Protein AF-A0A6F9DK19-F1 (afdb_monomer)

Sequence (64 aa):
MRPYETTWQTVKDASGQDDNFYGNSDSDTEVTNMFYRPIVAIKLRLVAQQWHNYISLRHEYLTC

InterPro domains:
  IPR000421 Coagulation factor 5/8, C-terminal domain [PF00754] (6-60)
  IPR000421 Coagulation factor 5/8, C-terminal domain [PS50022] (1-64)
  IPR008979 Galactose-binding-like domain superfamily [SSF49785] (6-64)

Mean predicted aligned error: 4.47 Å

Organism: NCBI:txid59560

Foldseek 3Di:
DDPADPDDDAQADPVRDRDDDDDDPDDPDDDDDDGPDDDDDPDDDDDDPDDDPDDDDDDDDDDD

pLDDT: mean 91.32, std 9.75, range [48.69, 97.0]

Structure (mmCIF, N/CA/C/O backbone):
data_AF-A0A6F9DK19-F1
#
_entry.id   AF-A0A6F9DK19-F1
#
loop_
_atom_site.group_PDB
_atom_site.id
_atom_site.type_symbol
_atom_site.label_atom_id
_atom_site.label_alt_id
_atom_site.label_comp_id
_atom_site.label_asym_id
_atom_site.label_entity_id
_atom_site.label_seq_id
_atom_site.pdbx_PDB_ins_code
_atom_site.Cartn_x
_atom_site.Cartn_y
_atom_site.Cartn_z
_atom_site.occupancy
_atom_site.B_iso_or_equiv
_atom_site.auth_seq_id
_atom_site.auth_comp_id
_atom_site.auth_asym_id
_atom_site.auth_atom_id
_atom_site.pdbx_PDB_model_num
ATOM 1 N N . MET A 1 1 ? -20.953 5.968 17.594 1.00 48.69 1 MET A N 1
ATOM 2 C CA . MET A 1 1 ? -20.211 6.189 16.331 1.00 48.69 1 MET A CA 1
ATOM 3 C C . MET A 1 1 ? -18.741 6.341 16.686 1.00 48.69 1 MET A C 1
ATOM 5 O O . MET A 1 1 ? -18.451 7.150 17.557 1.00 48.69 1 MET A O 1
ATOM 9 N N . ARG A 1 2 ? -17.835 5.526 16.122 1.00 59.84 2 ARG A N 1
ATOM 10 C CA . ARG A 1 2 ? -16.390 5.705 16.356 1.00 59.84 2 ARG A CA 1
ATOM 11 C C . ARG A 1 2 ? -15.963 7.053 15.751 1.00 59.84 2 ARG A C 1
ATOM 13 O O . ARG A 1 2 ? -16.381 7.324 14.625 1.00 59.84 2 ARG A O 1
ATOM 20 N N . PRO A 1 3 ? -15.188 7.892 16.460 1.00 64.31 3 PRO A N 1
ATOM 21 C CA . PRO A 1 3 ? -14.579 9.068 15.850 1.00 64.31 3 PRO A CA 1
ATOM 22 C C . PRO A 1 3 ? -13.744 8.620 14.650 1.00 64.31 3 PRO A C 1
ATOM 24 O O . PRO A 1 3 ? -13.127 7.555 14.699 1.00 64.31 3 PRO A O 1
ATOM 27 N N . TYR A 1 4 ? -13.737 9.404 13.576 1.00 61.56 4 TYR A N 1
ATOM 28 C CA . TYR A 1 4 ? -12.824 9.156 12.469 1.00 61.56 4 TYR A CA 1
ATOM 29 C C . TYR A 1 4 ? -11.392 9.281 13.003 1.00 61.56 4 TYR A C 1
ATOM 31 O O . TYR A 1 4 ? -11.016 10.309 13.568 1.00 61.56 4 TYR A O 1
ATOM 39 N N . GLU A 1 5 ? -10.602 8.220 12.882 1.00 66.25 5 GLU A N 1
ATOM 40 C CA . GLU A 1 5 ? -9.185 8.290 13.220 1.00 66.25 5 GLU A CA 1
ATOM 41 C C . GLU A 1 5 ? -8.497 9.230 12.228 1.00 66.25 5 GLU A C 1
ATOM 43 O O . GLU A 1 5 ? -8.620 9.097 11.010 1.00 66.25 5 GLU A O 1
ATOM 48 N N . THR A 1 6 ? -7.814 10.242 12.756 1.00 74.50 6 THR A N 1
ATOM 49 C CA . THR A 1 6 ? -7.054 11.217 11.961 1.00 74.50 6 THR A CA 1
ATOM 50 C C . THR A 1 6 ? -5.627 10.752 11.685 1.00 74.50 6 THR A C 1
ATOM 52 O O . THR A 1 6 ? -4.910 11.388 10.911 1.00 74.50 6 THR A O 1
ATOM 55 N N . THR A 1 7 ? -5.211 9.649 12.306 1.00 88.38 7 THR A N 1
ATOM 56 C CA . THR A 1 7 ? -3.888 9.053 12.163 1.00 88.38 7 THR A CA 1
A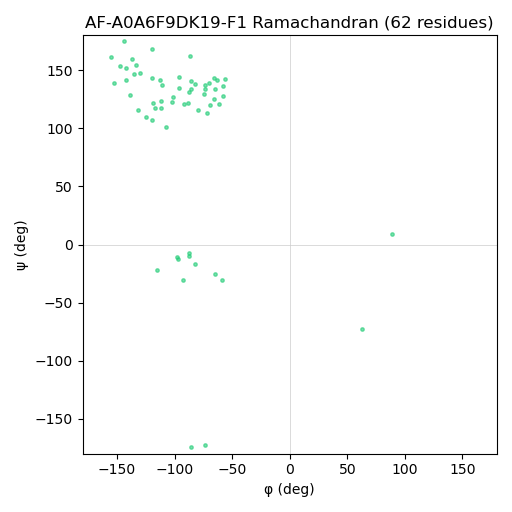TOM 57 C C . THR A 1 7 ? -3.903 7.930 11.134 1.00 88.38 7 THR A C 1
ATOM 59 O O . THR A 1 7 ? -4.867 7.180 10.998 1.00 88.38 7 THR A O 1
ATOM 62 N N . TRP A 1 8 ? -2.806 7.812 10.390 1.00 90.69 8 TRP A N 1
ATOM 63 C CA . TRP A 1 8 ? -2.606 6.695 9.475 1.00 90.69 8 TRP A CA 1
ATOM 64 C C . TRP A 1 8 ? -2.278 5.427 10.262 1.00 90.69 8 TRP A C 1
ATOM 66 O O . TRP A 1 8 ? -1.409 5.456 11.132 1.00 90.69 8 TRP A O 1
ATOM 76 N N . GLN A 1 9 ? -2.932 4.321 9.913 1.00 92.44 9 GLN A N 1
ATOM 77 C CA . GLN A 1 9 ? -2.608 2.986 10.410 1.00 92.44 9 GLN A CA 1
ATOM 78 C C . GLN A 1 9 ? -2.035 2.136 9.276 1.00 92.44 9 GLN A C 1
ATOM 80 O O . GLN A 1 9 ? -2.539 2.174 8.152 1.00 92.44 9 GLN A O 1
ATOM 85 N N . THR A 1 10 ? -0.980 1.381 9.575 1.00 94.56 10 THR A N 1
ATOM 86 C CA . THR A 1 10 ? -0.384 0.418 8.642 1.00 94.56 10 THR A CA 1
ATOM 87 C C . THR A 1 10 ? -1.170 -0.888 8.682 1.00 94.56 10 THR A C 1
ATOM 89 O O . THR A 1 10 ? -1.557 -1.353 9.758 1.00 94.56 10 THR A O 1
ATOM 92 N N . VAL A 1 11 ? -1.408 -1.476 7.509 1.00 94.88 11 VAL A N 1
ATOM 93 C CA . VAL A 1 11 ? -2.052 -2.790 7.383 1.00 94.88 11 VAL A CA 1
ATOM 94 C C . VAL A 1 11 ? -1.177 -3.849 8.046 1.00 94.88 11 VAL A C 1
ATOM 96 O O . VAL A 1 11 ? 0.048 -3.773 7.978 1.00 94.88 11 VAL A O 1
ATOM 99 N N . LYS A 1 12 ? -1.817 -4.810 8.716 1.00 96.00 12 LYS A N 1
ATOM 100 C CA . LYS A 1 12 ? -1.138 -5.888 9.431 1.00 96.00 12 LYS A CA 1
ATOM 101 C C . LYS A 1 12 ? -1.387 -7.235 8.771 1.00 96.00 12 LYS A C 1
ATOM 103 O O . LYS A 1 12 ? -2.516 -7.513 8.360 1.00 96.00 12 LYS A O 1
ATOM 108 N N . ASP A 1 13 ? -0.354 -8.065 8.753 1.00 95.31 13 ASP A N 1
ATOM 109 C CA . ASP A 1 13 ? -0.418 -9.441 8.274 1.00 95.31 13 ASP A CA 1
ATOM 110 C C . ASP A 1 13 ? -1.154 -10.363 9.280 1.00 95.31 13 ASP A C 1
ATOM 112 O O . ASP A 1 13 ? -1.716 -9.933 10.299 1.00 95.31 13 ASP A O 1
ATOM 116 N N . ALA A 1 14 ? -1.143 -11.672 9.013 1.00 94.75 14 ALA A N 1
ATOM 117 C CA . ALA A 1 14 ? -1.726 -12.667 9.913 1.00 94.75 14 ALA A CA 1
ATOM 118 C C . ALA A 1 14 ? -1.014 -12.764 11.278 1.00 94.75 14 ALA A C 1
ATOM 120 O O . ALA A 1 14 ? -1.643 -13.154 12.264 1.00 94.75 14 ALA A O 1
ATOM 121 N N . SER A 1 15 ? 0.269 -12.393 11.347 1.00 95.81 15 SER A N 1
ATOM 122 C CA . SER A 1 15 ? 1.092 -12.422 12.563 1.00 95.81 15 SER A CA 1
ATOM 123 C C . SER A 1 15 ? 0.994 -11.138 13.403 1.00 95.81 15 SER A C 1
ATOM 125 O O . SER A 1 15 ? 1.427 -11.113 14.556 1.00 95.81 15 SER A O 1
ATOM 127 N N . GLY A 1 16 ? 0.365 -10.088 12.865 1.00 94.06 16 GLY A N 1
ATOM 128 C CA . GLY A 1 16 ? 0.222 -8.778 13.499 1.00 94.06 16 GLY A CA 1
ATOM 129 C C . GLY A 1 16 ? 1.377 -7.812 13.214 1.00 94.06 16 GLY A C 1
ATOM 130 O O . GLY A 1 16 ? 1.433 -6.742 13.828 1.00 94.06 16 GLY A O 1
ATOM 131 N N . GLN A 1 17 ? 2.282 -8.159 12.300 1.00 95.75 17 GLN A N 1
ATOM 132 C CA . GLN A 1 17 ? 3.369 -7.296 11.835 1.00 95.75 17 GLN A CA 1
ATOM 133 C C . GLN A 1 17 ? 2.912 -6.404 10.680 1.00 95.75 17 GLN A C 1
ATOM 135 O O . GLN A 1 17 ? 1.858 -6.643 10.096 1.00 95.75 17 GLN A O 1
ATOM 140 N N . ASP A 1 18 ? 3.665 -5.337 10.396 1.00 95.44 18 ASP A N 1
ATOM 141 C CA . ASP A 1 18 ? 3.401 -4.490 9.224 1.00 95.44 18 ASP A CA 1
ATOM 142 C C . ASP A 1 18 ? 3.459 -5.331 7.948 1.00 95.44 18 ASP A C 1
ATOM 144 O O . ASP A 1 18 ? 4.428 -6.056 7.720 1.00 95.44 18 ASP A O 1
ATOM 148 N N . ASP A 1 19 ? 2.410 -5.232 7.138 1.00 95.38 19 ASP A N 1
ATOM 149 C CA . ASP A 1 19 ? 2.288 -6.009 5.914 1.00 95.38 19 ASP A CA 1
ATOM 150 C C . ASP A 1 19 ? 3.002 -5.311 4.753 1.00 95.38 19 ASP A C 1
ATOM 152 O O . ASP A 1 19 ? 2.845 -4.104 4.534 1.00 95.38 19 ASP A O 1
ATOM 156 N N . ASN A 1 20 ? 3.775 -6.088 4.001 1.00 94.81 20 ASN A N 1
ATOM 157 C CA . ASN A 1 20 ? 4.562 -5.627 2.869 1.00 94.81 20 ASN A CA 1
ATOM 158 C C . ASN A 1 20 ? 4.183 -6.446 1.639 1.00 94.81 20 ASN A C 1
ATOM 160 O O . ASN A 1 20 ? 4.524 -7.622 1.517 1.00 94.81 20 ASN A O 1
ATOM 164 N N . PHE A 1 21 ? 3.505 -5.792 0.703 1.00 95.50 21 PHE A N 1
ATOM 165 C CA . PHE A 1 21 ? 3.014 -6.431 -0.508 1.00 95.50 21 PHE A CA 1
ATOM 166 C C . PHE A 1 21 ? 4.070 -6.449 -1.608 1.00 95.50 21 PHE A C 1
ATOM 168 O O . PHE A 1 21 ? 4.778 -5.462 -1.830 1.00 95.50 21 PHE A O 1
ATOM 175 N N . TYR A 1 22 ? 4.128 -7.557 -2.345 1.00 95.38 22 TYR A N 1
ATOM 176 C CA . TYR A 1 22 ? 4.911 -7.627 -3.570 1.00 95.38 22 TYR A CA 1
ATOM 177 C C . TYR A 1 22 ? 4.198 -6.861 -4.686 1.00 95.38 22 TYR A C 1
ATOM 179 O O . TYR A 1 22 ? 3.000 -7.037 -4.921 1.00 95.38 22 TYR A O 1
ATOM 187 N N . GLY A 1 23 ? 4.946 -5.980 -5.349 1.00 94.56 23 GLY A N 1
ATOM 188 C CA . GLY A 1 23 ? 4.487 -5.260 -6.532 1.00 94.56 23 GLY A CA 1
ATOM 189 C C . GLY A 1 23 ? 4.701 -6.055 -7.819 1.00 94.56 23 GLY A C 1
ATOM 190 O O . GLY A 1 23 ? 5.143 -7.206 -7.805 1.00 94.56 23 GLY A O 1
ATOM 191 N N . ASN A 1 24 ? 4.410 -5.413 -8.947 1.00 96.44 24 ASN A N 1
ATOM 192 C CA . ASN A 1 24 ? 4.626 -5.987 -10.269 1.00 96.44 24 ASN A CA 1
ATOM 193 C C . ASN A 1 24 ? 6.126 -6.197 -10.546 1.00 96.44 24 ASN A C 1
ATOM 195 O O . ASN A 1 24 ? 6.963 -5.379 -10.160 1.00 96.44 24 ASN A O 1
ATOM 199 N N . SER A 1 25 ? 6.454 -7.294 -11.234 1.00 95.25 25 SER A N 1
ATOM 200 C CA . SER A 1 25 ? 7.817 -7.578 -11.719 1.00 95.25 25 SER A CA 1
ATOM 201 C C . SER A 1 25 ? 8.026 -7.168 -13.185 1.00 95.25 25 S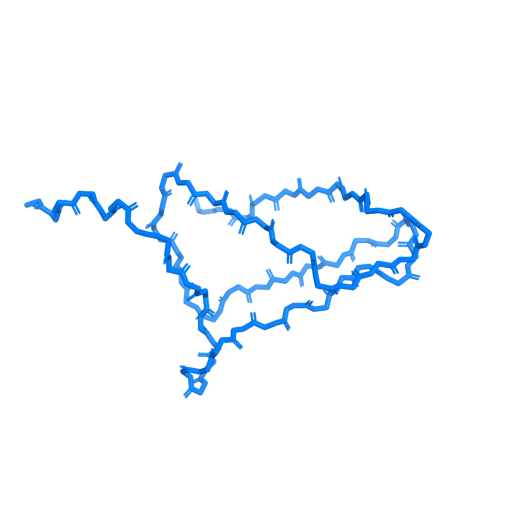ER A C 1
ATOM 203 O O . SER A 1 25 ? 9.162 -7.097 -13.647 1.00 95.25 25 SER A O 1
ATOM 205 N N . ASP A 1 26 ? 6.938 -6.871 -13.895 1.00 94.75 26 ASP A N 1
ATOM 206 C CA . ASP A 1 26 ? 6.892 -6.364 -15.266 1.00 94.75 26 ASP A CA 1
ATOM 207 C C . ASP A 1 26 ? 5.734 -5.353 -15.413 1.00 94.75 26 ASP A C 1
ATOM 209 O O . ASP A 1 26 ? 4.996 -5.106 -14.457 1.00 94.75 26 ASP A O 1
ATOM 213 N N . SER A 1 27 ? 5.608 -4.714 -16.578 1.00 93.69 27 SER A N 1
ATOM 214 C CA . SER A 1 27 ? 4.647 -3.627 -16.806 1.00 93.69 27 SER A CA 1
ATOM 215 C C . SER A 1 27 ? 3.221 -4.072 -17.135 1.00 93.69 27 SER A C 1
ATOM 217 O O . SER A 1 27 ? 2.316 -3.242 -17.056 1.00 93.69 27 SER A O 1
ATOM 219 N N . ASP A 1 28 ? 3.016 -5.332 -17.521 1.00 94.62 28 ASP A N 1
ATOM 220 C CA . ASP A 1 28 ? 1.778 -5.779 -18.175 1.00 94.62 28 ASP A CA 1
ATOM 221 C C . ASP A 1 28 ? 0.992 -6.795 -17.336 1.00 94.62 28 ASP A C 1
ATOM 223 O O . ASP A 1 28 ? -0.220 -6.940 -17.508 1.00 94.62 28 ASP A O 1
ATOM 227 N N . THR A 1 29 ? 1.655 -7.475 -16.401 1.00 95.69 29 THR A N 1
ATOM 228 C CA . THR A 1 29 ? 1.040 -8.481 -15.534 1.00 95.69 29 THR A CA 1
ATOM 229 C C . THR A 1 29 ? 0.464 -7.840 -14.277 1.00 95.69 29 THR A C 1
ATOM 231 O O . THR A 1 29 ? 1.185 -7.234 -13.481 1.00 95.69 29 THR A O 1
ATOM 234 N N . GLU A 1 30 ? -0.839 -8.011 -14.053 1.00 95.56 30 GLU A N 1
ATOM 235 C CA . GLU A 1 30 ? -1.494 -7.607 -12.808 1.00 95.56 30 GLU A CA 1
ATOM 236 C C . GLU A 1 30 ? -1.078 -8.511 -11.635 1.00 95.56 30 GLU A C 1
ATOM 238 O O . GLU A 1 30 ? -1.008 -9.733 -11.764 1.00 95.56 30 GLU A O 1
ATOM 243 N N . VAL A 1 31 ? -0.848 -7.905 -10.467 1.00 96.88 31 VAL A N 1
ATOM 244 C CA . VAL A 1 31 ? -0.636 -8.614 -9.200 1.00 96.88 31 VAL A CA 1
ATOM 245 C C . VAL A 1 31 ? -1.759 -8.242 -8.239 1.00 96.88 31 VAL A C 1
ATOM 247 O O . VAL A 1 31 ? -1.891 -7.083 -7.843 1.00 96.88 31 VAL A O 1
ATOM 250 N N . THR A 1 32 ? -2.552 -9.231 -7.830 1.00 97.00 32 THR A N 1
ATOM 251 C CA . THR A 1 32 ? -3.615 -9.045 -6.838 1.00 97.00 32 THR A CA 1
ATOM 252 C C . THR A 1 32 ? -3.085 -9.324 -5.435 1.00 97.00 32 THR A C 1
ATOM 254 O O . THR A 1 32 ? -2.654 -10.434 -5.129 1.00 97.00 32 THR A O 1
ATOM 257 N N . ASN A 1 33 ? -3.176 -8.324 -4.559 1.00 95.88 33 ASN A N 1
ATOM 258 C CA . ASN A 1 33 ? -2.804 -8.431 -3.152 1.00 95.88 33 ASN A CA 1
ATOM 259 C C . ASN A 1 33 ? -4.055 -8.323 -2.272 1.00 95.88 33 ASN A C 1
ATOM 261 O O . ASN A 1 33 ? -4.726 -7.292 -2.267 1.00 95.88 33 ASN A O 1
ATOM 265 N N . MET A 1 34 ? -4.366 -9.385 -1.527 1.00 95.12 34 MET A N 1
ATOM 266 C CA . MET A 1 34 ? -5.523 -9.428 -0.629 1.00 95.12 34 MET A CA 1
ATOM 267 C C . MET A 1 34 ? -5.107 -9.072 0.795 1.00 95.12 34 MET A C 1
ATOM 269 O O . MET A 1 34 ? -4.129 -9.604 1.317 1.00 95.12 34 MET A O 1
ATOM 273 N N . PHE A 1 35 ? -5.884 -8.215 1.453 1.00 94.62 35 PHE A N 1
ATOM 274 C CA . PHE A 1 35 ? -5.677 -7.927 2.868 1.00 94.62 35 PHE A CA 1
ATOM 275 C C . PHE A 1 35 ? -6.131 -9.106 3.728 1.00 94.62 35 PHE A C 1
ATOM 277 O O . PHE A 1 35 ? -7.221 -9.643 3.528 1.00 94.62 35 PHE A O 1
ATOM 284 N N . TYR A 1 36 ? -5.339 -9.462 4.744 1.00 94.88 36 TYR A N 1
ATOM 285 C CA . TYR A 1 36 ? -5.702 -10.525 5.687 1.00 94.88 36 TYR A CA 1
ATOM 286 C C . TYR A 1 36 ? -7.025 -10.240 6.423 1.00 94.88 36 TYR A C 1
ATOM 288 O O . TYR A 1 36 ? -7.760 -11.159 6.783 1.00 94.88 36 TYR A O 1
ATOM 296 N N . ARG A 1 37 ? -7.349 -8.957 6.641 1.00 92.81 37 ARG A N 1
ATOM 297 C CA . ARG A 1 37 ? -8.622 -8.510 7.225 1.00 92.81 37 ARG A CA 1
ATOM 298 C C . ARG A 1 37 ? -9.251 -7.412 6.365 1.00 92.81 37 ARG A C 1
ATOM 300 O O . ARG A 1 37 ? -8.511 -6.589 5.825 1.00 92.81 37 ARG A O 1
ATOM 307 N N . PRO A 1 38 ? -10.592 -7.331 6.294 1.00 93.25 38 PRO A N 1
ATOM 308 C CA . PRO A 1 38 ? -11.272 -6.222 5.635 1.00 93.25 38 PRO A CA 1
ATOM 309 C C . PRO A 1 38 ? -10.880 -4.873 6.246 1.00 93.25 38 PRO A C 1
ATOM 311 O O . PRO A 1 38 ? -10.835 -4.726 7.470 1.00 93.25 38 PRO A O 1
ATOM 314 N N . ILE A 1 39 ? -10.637 -3.881 5.391 1.00 92.00 39 ILE A N 1
ATOM 315 C CA . ILE A 1 39 ? -10.301 -2.516 5.802 1.00 92.00 39 ILE A CA 1
ATOM 316 C C . ILE A 1 39 ? -11.546 -1.641 5.667 1.00 92.00 39 ILE A C 1
ATOM 318 O O . ILE A 1 39 ? -12.148 -1.568 4.600 1.00 92.00 39 ILE A O 1
ATOM 322 N N . VAL A 1 40 ? -11.904 -0.935 6.740 1.00 91.38 40 VAL A N 1
ATOM 323 C CA . VAL A 1 40 ? -12.951 0.096 6.718 1.00 91.38 40 VAL A CA 1
ATOM 324 C C . VAL A 1 40 ? -12.272 1.454 6.815 1.00 91.38 40 VAL A C 1
ATOM 326 O O . VAL A 1 40 ? -11.851 1.865 7.895 1.00 91.38 40 VAL A O 1
ATOM 329 N N . ALA A 1 41 ? -12.139 2.146 5.685 1.00 89.12 41 ALA A N 1
ATOM 330 C CA . ALA A 1 41 ? -11.469 3.438 5.622 1.00 89.12 41 ALA A CA 1
ATOM 331 C C . ALA A 1 41 ? -12.087 4.347 4.556 1.00 89.12 41 ALA A C 1
ATOM 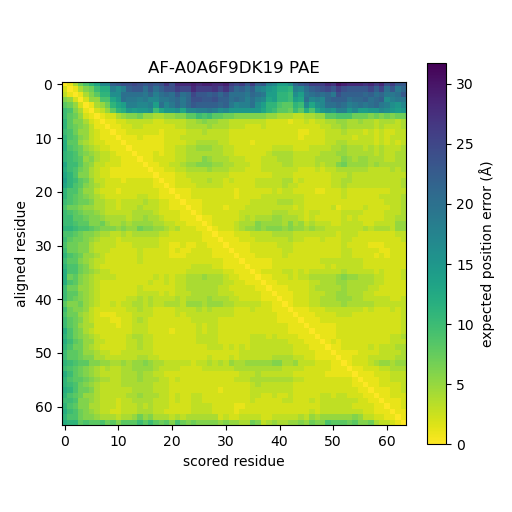333 O O . ALA A 1 41 ? -12.629 3.888 3.557 1.00 89.12 41 ALA A O 1
ATOM 334 N N . ILE A 1 42 ? -11.953 5.657 4.764 1.00 89.50 42 ILE A N 1
ATOM 335 C CA . ILE A 1 42 ? -12.291 6.693 3.771 1.00 89.50 42 ILE A CA 1
ATOM 336 C C . ILE A 1 42 ? -11.061 7.195 3.004 1.00 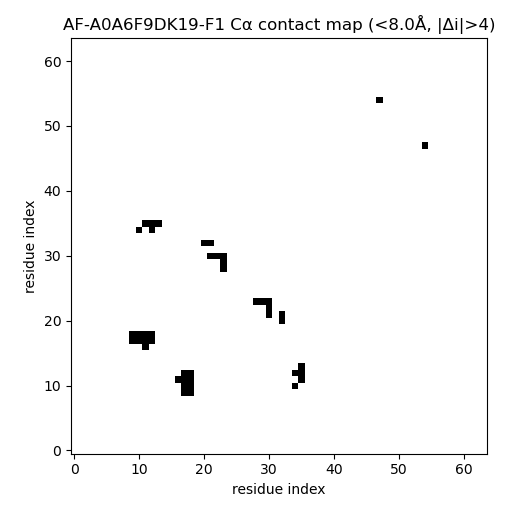89.50 42 ILE A C 1
ATOM 338 O O . ILE A 1 42 ? -11.179 7.963 2.055 1.00 89.50 42 ILE A O 1
ATOM 342 N N . LYS A 1 43 ? -9.865 6.822 3.469 1.00 90.56 43 LYS A N 1
ATOM 343 C CA . LYS A 1 43 ? -8.578 7.246 2.926 1.00 90.56 43 LYS A CA 1
ATOM 344 C C . LYS A 1 43 ? -7.646 6.049 2.910 1.00 90.56 43 LYS A C 1
ATOM 346 O O . LYS A 1 43 ? -7.461 5.399 3.935 1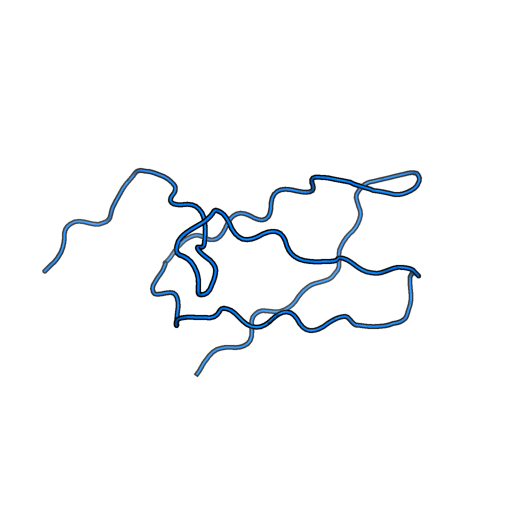.00 90.56 43 LYS A O 1
ATOM 351 N N . LEU A 1 44 ? -7.037 5.807 1.760 1.00 92.19 44 LEU A N 1
ATOM 352 C CA . LEU A 1 44 ? -5.997 4.807 1.576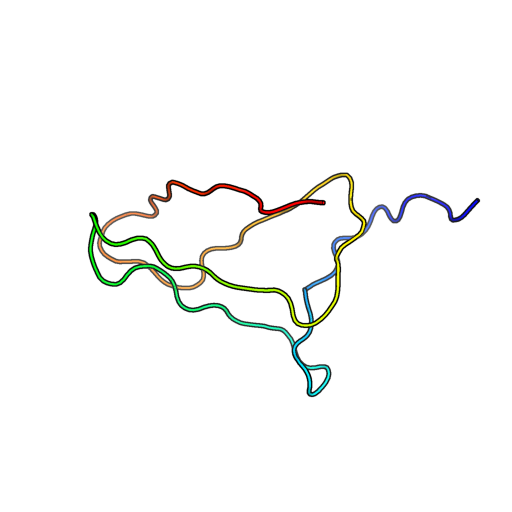 1.00 92.19 44 LEU A CA 1
ATOM 353 C C . LEU A 1 44 ? -4.728 5.513 1.107 1.00 92.19 44 LEU A C 1
ATOM 355 O O . LEU A 1 44 ? -4.787 6.489 0.359 1.00 92.19 44 LEU A O 1
ATOM 359 N N . ARG A 1 45 ? -3.578 5.028 1.570 1.00 93.94 45 ARG A N 1
ATOM 360 C CA . ARG A 1 45 ? -2.266 5.526 1.162 1.00 93.94 45 ARG A CA 1
ATOM 361 C C . ARG A 1 45 ? -1.386 4.340 0.810 1.00 93.94 45 ARG A C 1
ATOM 363 O O . ARG A 1 45 ? -1.064 3.540 1.681 1.00 93.94 45 ARG A O 1
ATOM 370 N N . LEU A 1 46 ? -0.993 4.260 -0.455 1.00 94.62 46 LEU A N 1
ATOM 371 C CA . LEU A 1 46 ? 0.016 3.319 -0.929 1.00 94.62 46 LEU A CA 1
ATOM 372 C C . LEU A 1 46 ? 1.393 3.967 -0.767 1.00 94.62 46 LEU A C 1
ATOM 374 O O . LEU A 1 46 ? 1.584 5.123 -1.145 1.00 94.62 46 LEU A O 1
ATOM 378 N N . VAL A 1 47 ? 2.336 3.238 -0.176 1.00 95.38 47 VAL A N 1
ATOM 379 C CA . VAL A 1 47 ? 3.711 3.700 0.040 1.00 95.38 47 VAL A CA 1
ATOM 380 C C . VAL A 1 47 ? 4.637 2.744 -0.696 1.00 95.38 47 VAL A C 1
ATOM 382 O O . VAL A 1 47 ? 4.808 1.602 -0.278 1.00 95.38 4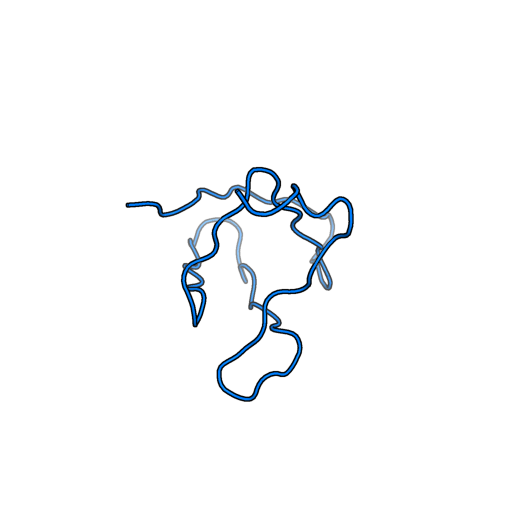7 VAL A O 1
ATOM 385 N N . ALA A 1 48 ? 5.214 3.199 -1.807 1.00 95.38 48 ALA A N 1
ATOM 386 C CA . ALA A 1 48 ? 6.172 2.403 -2.564 1.00 95.38 48 ALA A CA 1
ATOM 387 C C . ALA A 1 48 ? 7.475 2.257 -1.764 1.00 95.38 48 ALA A C 1
ATOM 389 O O . ALA A 1 48 ? 8.117 3.257 -1.443 1.00 95.38 48 ALA A O 1
ATOM 390 N N . GLN A 1 49 ? 7.858 1.020 -1.443 1.00 95.62 49 GLN A N 1
ATOM 391 C CA . GLN A 1 49 ? 9.116 0.739 -0.742 1.00 95.62 49 GLN A CA 1
ATOM 392 C C . GLN A 1 49 ? 10.277 0.438 -1.694 1.00 95.62 49 GLN A C 1
ATOM 394 O O . GLN A 1 49 ? 11.423 0.735 -1.369 1.00 95.62 49 GLN A O 1
ATOM 399 N N . GLN A 1 50 ? 9.991 -0.144 -2.861 1.00 95.56 50 GLN A N 1
ATOM 400 C CA . GLN A 1 50 ? 10.970 -0.466 -3.900 1.00 95.56 50 GLN A CA 1
ATOM 401 C C . GLN A 1 50 ? 10.357 -0.221 -5.283 1.00 95.56 50 GLN A C 1
ATOM 403 O O . GLN A 1 50 ? 9.138 -0.302 -5.445 1.00 95.56 50 GLN A O 1
ATOM 408 N N . TRP A 1 51 ? 11.194 0.106 -6.268 1.00 96.31 51 TRP A N 1
ATOM 409 C CA . TRP A 1 51 ? 10.785 0.361 -7.651 1.00 96.31 51 TRP A CA 1
ATOM 410 C C . TRP A 1 51 ? 11.946 0.116 -8.618 1.00 96.31 51 TRP A C 1
ATOM 412 O O . TRP A 1 51 ? 13.113 0.129 -8.225 1.00 96.31 51 TRP A O 1
ATOM 422 N N . HIS A 1 52 ? 11.622 -0.059 -9.900 1.00 95.50 52 HIS A N 1
ATOM 423 C CA . HIS A 1 52 ? 12.594 -0.127 -10.988 1.00 95.50 52 HIS A CA 1
ATOM 424 C C . HIS A 1 52 ? 12.454 1.108 -11.892 1.00 95.50 52 HIS A C 1
ATOM 426 O O . HIS A 1 52 ? 11.378 1.375 -12.419 1.00 95.50 52 HIS A O 1
ATOM 432 N N . ASN A 1 53 ? 13.542 1.868 -12.068 1.00 95.19 53 ASN A N 1
ATOM 433 C CA . ASN A 1 53 ? 13.618 3.161 -12.774 1.00 95.19 53 ASN A CA 1
ATOM 434 C C . ASN A 1 53 ? 12.784 4.287 -12.141 1.00 95.19 53 ASN A C 1
ATOM 436 O O . ASN A 1 53 ? 13.345 5.183 -11.512 1.00 95.19 53 ASN A O 1
ATOM 440 N N . TYR A 1 54 ? 11.459 4.235 -12.273 1.00 95.25 54 TYR A N 1
ATOM 441 C CA . TYR A 1 54 ? 10.537 5.253 -11.774 1.00 95.25 54 TYR A CA 1
ATOM 442 C C . TYR A 1 54 ? 9.347 4.605 -11.074 1.00 95.25 54 TYR A C 1
ATOM 444 O O . TYR A 1 54 ? 8.875 3.541 -11.470 1.00 95.25 54 TYR A O 1
ATOM 452 N N . ILE A 1 55 ? 8.830 5.276 -10.046 1.00 95.44 55 ILE A N 1
ATOM 453 C CA . ILE A 1 55 ? 7.617 4.834 -9.360 1.00 95.44 55 ILE A CA 1
ATOM 454 C C . ILE A 1 55 ? 6.430 5.082 -10.294 1.00 95.44 55 ILE A C 1
ATOM 456 O O . ILE A 1 55 ? 6.084 6.227 -10.580 1.00 95.44 55 ILE A O 1
ATOM 460 N N . SER A 1 56 ? 5.809 4.005 -10.762 1.00 94.50 56 SER A N 1
ATOM 461 C CA . SER A 1 56 ? 4.596 4.038 -11.576 1.00 94.50 56 SER A CA 1
ATOM 462 C C . SER A 1 56 ? 3.691 2.876 -11.180 1.00 94.50 56 SER A C 1
ATOM 464 O O . SER A 1 56 ? 4.176 1.802 -10.832 1.00 94.50 56 SER A O 1
ATOM 466 N N . LEU A 1 57 ? 2.379 3.116 -11.152 1.00 93.75 57 LEU A N 1
ATOM 467 C CA . LEU A 1 57 ? 1.392 2.133 -10.717 1.00 93.75 57 LEU A CA 1
ATOM 468 C C . LEU A 1 57 ? 0.049 2.408 -11.397 1.00 93.75 57 LEU A C 1
ATOM 470 O O . LEU A 1 57 ? -0.388 3.557 -11.477 1.00 93.75 57 LEU A O 1
ATOM 474 N N . ARG A 1 58 ? -0.623 1.339 -11.819 1.00 95.19 58 ARG A N 1
ATOM 475 C CA . ARG A 1 58 ? -2.057 1.317 -12.110 1.00 95.19 58 ARG A CA 1
ATOM 476 C C . ARG A 1 58 ? -2.684 0.307 -11.155 1.00 95.19 58 ARG A C 1
ATOM 478 O O . ARG A 1 58 ? -2.275 -0.848 -11.153 1.00 95.19 58 ARG A O 1
ATOM 485 N N . HIS A 1 59 ? -3.640 0.738 -10.340 1.00 94.75 59 HIS A N 1
ATOM 486 C CA . HIS A 1 59 ? -4.282 -0.118 -9.341 1.00 94.75 59 HIS A CA 1
ATOM 487 C C . HIS A 1 59 ? -5.791 0.096 -9.303 1.00 94.75 59 HIS A C 1
ATOM 489 O O . HIS A 1 59 ? -6.300 1.143 -9.702 1.00 94.75 59 HIS A O 1
ATOM 495 N N . GLU A 1 60 ? -6.482 -0.899 -8.766 1.00 96.00 60 GLU A N 1
ATOM 496 C CA . GLU A 1 60 ? -7.906 -0.873 -8.458 1.00 96.00 60 GLU A CA 1
ATOM 497 C C . GLU A 1 60 ? -8.120 -1.438 -7.048 1.00 96.00 60 GLU A C 1
ATOM 499 O O . GLU A 1 60 ? -7.290 -2.194 -6.536 1.00 96.00 60 GLU A O 1
ATOM 504 N N . TYR A 1 61 ? -9.207 -1.034 -6.392 1.00 94.25 61 TYR A N 1
ATOM 505 C CA . TYR A 1 61 ? -9.588 -1.565 -5.088 1.00 94.25 61 TYR A CA 1
ATOM 506 C C . TYR A 1 61 ? -10.719 -2.574 -5.253 1.00 94.25 61 TYR A C 1
ATOM 508 O O . TYR A 1 61 ? -11.791 -2.227 -5.740 1.00 94.25 61 TYR A O 1
ATOM 516 N N . LEU A 1 62 ? -10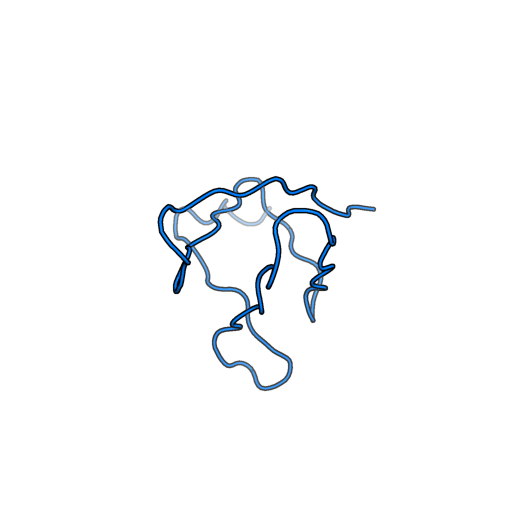.496 -3.800 -4.785 1.00 95.50 62 LEU A N 1
ATOM 517 C CA . LEU A 1 62 ? -11.551 -4.801 -4.679 1.00 95.50 62 LEU A CA 1
ATOM 518 C C . LEU A 1 62 ? -12.374 -4.528 -3.416 1.00 95.50 62 LEU A C 1
ATOM 520 O O . LEU A 1 62 ? -11.856 -4.601 -2.299 1.00 95.50 62 LEU A O 1
ATOM 524 N N . THR A 1 63 ? -13.649 -4.197 -3.597 1.00 93.56 63 THR A N 1
ATOM 525 C CA . THR A 1 63 ? -14.598 -3.924 -2.509 1.00 93.56 63 THR A CA 1
ATOM 526 C C . THR A 1 63 ? -15.768 -4.905 -2.550 1.00 93.56 63 THR A C 1
ATOM 528 O O . THR A 1 63 ? -15.928 -5.648 -3.519 1.00 93.56 63 THR A O 1
ATOM 531 N N . CYS A 1 64 ? -16.570 -4.928 -1.483 1.00 88.56 64 CYS A N 1
ATOM 532 C CA . CYS A 1 64 ? -17.884 -5.570 -1.499 1.00 88.56 64 CYS A CA 1
ATOM 533 C C . CYS A 1 64 ? -18.985 -4.611 -1.960 1.00 88.56 64 CYS A C 1
ATOM 535 O O . CYS A 1 64 ? -18.733 -3.381 -1.970 1.00 88.56 64 CYS A O 1
#

Radius of gyration: 13.8 Å; Cα contacts (8 Å, |Δi|>4): 22; chains: 1; bounding box: 34×24×34 Å

Solvent-accessible surface area (backbone atoms only — not comparable to full-atom values): 5129 Å² total; per-residue (Å²): 131,84,77,82,76,88,68,89,78,79,59,47,42,93,88,69,46,81,56,82,82,84,74,64,93,58,98,81,60,87,70,89,84,81,69,80,57,92,82,91,74,97,74,85,84,88,78,85,87,76,72,71,101,60,91,79,88,87,87,84,83,92,77,135

Secondary structure (DSSP, 8-state):
-PPPP-S----B-TTSSBP-----SSSS-------SS----S---------S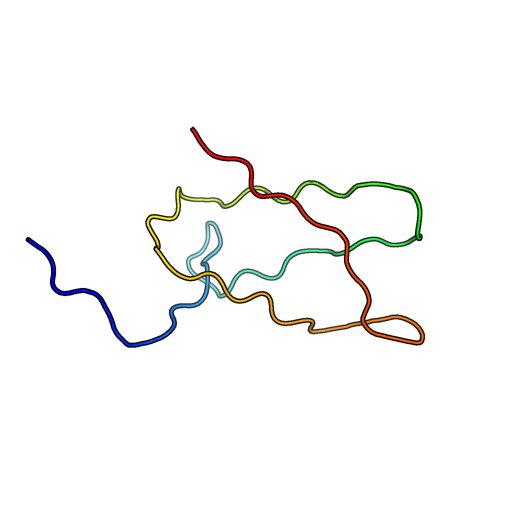SS----------